Protein AF-A0A1G9J2M6-F1 (afdb_monomer_lite)

Radius of gyration: 13.72 Å; chains: 1; bounding box: 38×22×41 Å

Foldseek 3Di:
DDDDDQAPDDQDQLDDDPPDDPPALLVVLQQDDPDNVHGFQACNGNVRPHPPSSSNVSRVRRVVVVDDPPPDD

Sequence (73 aa):
MPRGNIFHGGLDWPFVEDGEPLDTPARRWGVATDDPQILLCGSGARRGGAVSAIGGHNAAMAVLESEPPLRNG

pLDDT: mean 83.34, std 13.51, range [49.94, 96.62]

Secondary structure (DSSP, 8-state):
--S--S-SSPPPPSSPPTT----SHHHHHT-B-SSTT-B--STTSTT--TTSSHHHHHHHHHHHHHSPPP---

Structure (mmCIF, N/CA/C/O backbone):
data_AF-A0A1G9J2M6-F1
#
_entry.id   AF-A0A1G9J2M6-F1
#
loop_
_atom_site.group_PDB
_atom_site.id
_atom_site.type_symbol
_atom_site.label_atom_id
_atom_site.label_alt_id
_atom_site.label_comp_id
_atom_site.label_asym_id
_atom_site.label_entity_id
_atom_site.label_seq_id
_atom_site.pdbx_PDB_ins_code
_atom_site.Cartn_x
_atom_site.Cartn_y
_atom_site.Cartn_z
_atom_site.occupancy
_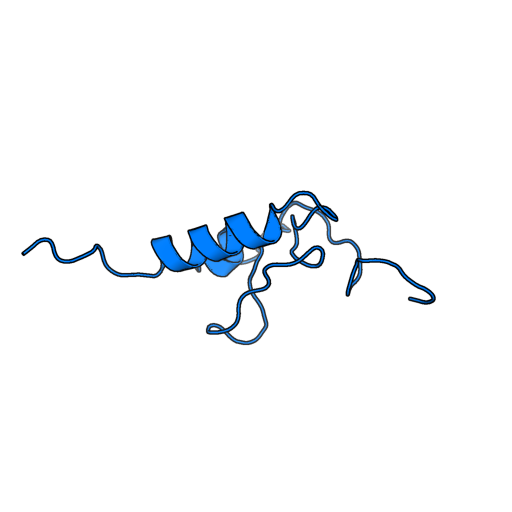atom_site.B_iso_or_equiv
_atom_site.auth_seq_id
_atom_site.auth_comp_id
_atom_site.auth_asym_id
_atom_site.auth_atom_id
_atom_site.pdbx_PDB_model_num
ATOM 1 N N . MET A 1 1 ? 14.846 -12.898 -10.581 1.00 49.94 1 MET A N 1
ATOM 2 C CA . MET A 1 1 ? 15.500 -11.569 -10.473 1.00 49.94 1 MET A CA 1
ATOM 3 C C . MET A 1 1 ? 16.799 -11.711 -9.680 1.00 49.94 1 MET A C 1
ATOM 5 O O . MET A 1 1 ? 16.719 -12.280 -8.599 1.00 49.94 1 MET A O 1
ATOM 9 N N . PRO A 1 2 ? 17.981 -11.285 -10.176 1.00 62.19 2 PRO A N 1
ATOM 10 C CA . PRO A 1 2 ? 19.235 -11.391 -9.425 1.00 62.19 2 PRO A CA 1
ATOM 11 C C . PRO A 1 2 ? 19.733 -10.033 -8.876 1.00 62.19 2 PRO A C 1
ATOM 13 O O . PRO A 1 2 ? 19.575 -9.007 -9.528 1.00 62.19 2 PRO A O 1
ATOM 16 N N . ARG A 1 3 ? 20.449 -10.070 -7.740 1.00 51.88 3 ARG A N 1
ATOM 17 C CA . ARG A 1 3 ? 21.420 -9.051 -7.262 1.00 51.88 3 ARG A CA 1
ATOM 18 C C . ARG A 1 3 ? 20.896 -7.655 -6.867 1.00 51.88 3 ARG A C 1
ATOM 20 O O . ARG A 1 3 ? 21.334 -6.654 -7.421 1.00 51.88 3 ARG A O 1
ATOM 27 N N . GLY A 1 4 ? 20.080 -7.573 -5.816 1.00 57.16 4 GLY A N 1
ATOM 28 C CA . GLY A 1 4 ? 19.916 -6.312 -5.073 1.00 57.16 4 GLY A CA 1
ATOM 29 C C . GLY A 1 4 ? 18.899 -5.330 -5.652 1.00 57.16 4 GLY A C 1
ATOM 30 O O . GLY A 1 4 ? 19.007 -4.129 -5.410 1.00 57.16 4 GLY A O 1
ATOM 31 N N . ASN A 1 5 ? 17.892 -5.814 -6.385 1.00 61.00 5 ASN A N 1
ATOM 32 C CA . ASN A 1 5 ? 16.701 -5.002 -6.584 1.00 61.00 5 ASN A CA 1
ATOM 33 C C . ASN A 1 5 ? 15.917 -4.945 -5.263 1.00 61.00 5 ASN A C 1
ATOM 35 O O . ASN A 1 5 ? 15.708 -5.950 -4.594 1.00 61.00 5 ASN A O 1
ATOM 39 N N . ILE A 1 6 ? 15.467 -3.754 -4.885 1.00 61.31 6 ILE A N 1
ATOM 40 C CA . ILE A 1 6 ? 14.563 -3.583 -3.737 1.00 61.31 6 ILE A CA 1
ATOM 41 C C . ILE A 1 6 ? 13.156 -4.114 -4.030 1.00 61.31 6 ILE A C 1
ATOM 43 O O . ILE A 1 6 ? 12.310 -4.132 -3.147 1.00 61.31 6 ILE A O 1
ATOM 47 N N . PHE A 1 7 ? 12.874 -4.491 -5.277 1.00 64.81 7 PHE A N 1
ATOM 48 C CA . PHE A 1 7 ? 11.593 -5.052 -5.675 1.00 64.81 7 PHE A CA 1
ATOM 49 C C . PHE A 1 7 ? 11.587 -6.552 -5.374 1.00 64.81 7 PHE A C 1
ATOM 51 O O . PHE A 1 7 ? 12.260 -7.333 -6.045 1.00 64.81 7 PHE A O 1
ATOM 58 N N . HIS A 1 8 ? 10.795 -6.956 -4.383 1.00 62.84 8 HIS A N 1
ATOM 59 C CA . HIS A 1 8 ? 10.567 -8.358 -4.018 1.00 62.84 8 HIS A CA 1
ATOM 60 C C . HIS A 1 8 ? 9.516 -9.036 -4.930 1.00 62.84 8 HIS A C 1
ATOM 62 O O . HIS A 1 8 ? 8.767 -9.896 -4.481 1.00 62.84 8 HIS A O 1
ATOM 68 N N . GLY A 1 9 ? 9.455 -8.630 -6.206 1.00 64.88 9 GLY A N 1
ATOM 69 C CA . GLY A 1 9 ? 8.460 -9.035 -7.203 1.00 64.88 9 GLY A CA 1
ATOM 70 C C . GLY A 1 9 ? 8.684 -8.343 -8.555 1.00 64.88 9 GLY A C 1
ATOM 71 O O . GLY A 1 9 ? 9.587 -7.510 -8.691 1.00 64.88 9 GLY A O 1
ATOM 72 N N . GLY A 1 10 ? 7.885 -8.709 -9.562 1.00 65.62 10 GLY A N 1
ATOM 73 C CA . GLY A 1 10 ? 7.818 -7.981 -10.832 1.00 65.62 10 GLY A CA 1
ATOM 74 C C . GLY A 1 10 ? 7.257 -6.568 -10.640 1.00 65.62 10 GLY A C 1
ATOM 75 O O . GLY A 1 10 ? 6.656 -6.267 -9.614 1.00 65.62 10 GLY A O 1
ATOM 76 N N . LEU A 1 11 ? 7.486 -5.686 -11.613 1.00 63.59 11 LEU A N 1
ATOM 77 C CA . LEU A 1 11 ? 6.756 -4.421 -11.670 1.00 63.59 11 LEU A CA 1
ATOM 78 C C . LEU A 1 11 ? 5.363 -4.718 -12.224 1.00 63.59 11 LEU A C 1
ATOM 80 O O . LEU A 1 11 ? 5.256 -5.186 -13.356 1.00 63.59 11 LEU A O 1
ATOM 84 N N . ASP A 1 12 ? 4.331 -4.437 -11.437 1.00 74.31 12 ASP A N 1
ATOM 85 C CA . ASP A 1 12 ? 2.947 -4.504 -11.895 1.00 74.31 12 ASP A CA 1
ATOM 86 C C . ASP A 1 12 ? 2.529 -3.178 -12.535 1.00 74.31 12 ASP A C 1
ATOM 88 O O . ASP A 1 12 ? 3.044 -2.106 -12.195 1.00 74.31 12 ASP A O 1
ATOM 92 N N . TRP A 1 13 ? 1.567 -3.242 -13.456 1.00 81.31 13 TRP A N 1
ATOM 93 C CA . TRP A 1 13 ? 0.903 -2.042 -13.951 1.00 81.31 13 TRP A CA 1
ATOM 94 C C . TRP A 1 13 ? 0.216 -1.330 -12.766 1.00 81.31 13 TRP A C 1
ATOM 96 O O . TRP A 1 13 ? -0.434 -1.986 -11.948 1.00 81.31 13 TRP A O 1
ATOM 106 N N . PRO A 1 14 ? 0.378 -0.003 -12.599 1.00 77.56 14 PRO A N 1
ATOM 107 C CA . PRO A 1 14 ? -0.104 0.692 -11.402 1.00 77.56 14 PRO A CA 1
ATOM 108 C C . PRO A 1 14 ? -1.634 0.783 -11.331 1.00 77.56 14 PRO A C 1
ATOM 110 O O . PRO A 1 14 ? -2.180 1.064 -10.261 1.00 77.56 14 PRO A O 1
ATOM 113 N N . PHE A 1 15 ? -2.312 0.570 -12.458 1.00 84.12 15 PHE A N 1
ATOM 114 C CA . PHE A 1 15 ? -3.764 0.520 -12.556 1.00 84.12 15 PHE A CA 1
ATOM 115 C C . PHE A 1 15 ? -4.236 -0.928 -12.475 1.00 84.12 15 PHE A C 1
ATOM 117 O O . PHE A 1 15 ? -3.534 -1.840 -12.902 1.00 84.12 15 PHE A O 1
ATOM 124 N N . VAL A 1 16 ? -5.430 -1.119 -11.923 1.00 88.44 16 VAL A N 1
ATOM 125 C CA . VAL A 1 16 ? -6.103 -2.414 -11.999 1.00 88.44 16 VAL A CA 1
ATOM 126 C C . VAL A 1 16 ? -6.587 -2.673 -13.418 1.00 88.44 16 VAL A C 1
ATOM 128 O O . VAL A 1 16 ? -6.908 -1.731 -14.145 1.00 88.44 16 VAL A O 1
ATOM 131 N N . GLU A 1 17 ? -6.634 -3.945 -13.791 1.00 88.38 17 GLU A N 1
ATOM 132 C CA . GLU A 1 17 ? -7.221 -4.366 -15.060 1.00 88.38 17 GLU A CA 1
ATOM 133 C C . GLU A 1 17 ? -8.750 -4.257 -15.006 1.00 88.38 17 GLU A C 1
ATOM 135 O O . GLU A 1 17 ? -9.368 -4.301 -13.933 1.00 88.38 17 GLU A O 1
ATOM 140 N N . ASP A 1 18 ? -9.380 -4.151 -16.1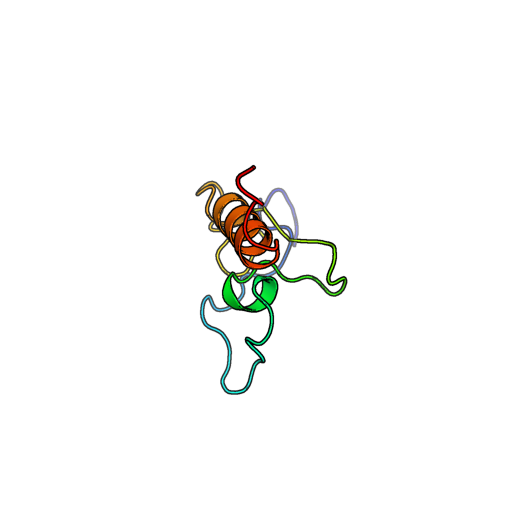73 1.00 89.44 18 ASP A N 1
ATOM 141 C CA . ASP A 1 18 ? -10.837 -4.135 -16.263 1.00 89.44 18 ASP A CA 1
ATOM 142 C C . ASP A 1 18 ? -11.434 -5.414 -15.651 1.00 89.44 18 ASP A C 1
ATOM 144 O O . ASP A 1 18 ? -11.076 -6.538 -16.007 1.00 89.44 18 ASP A O 1
ATOM 148 N N . GLY A 1 19 ? -12.374 -5.239 -14.719 1.00 87.69 19 GLY A N 1
ATOM 149 C CA . GLY A 1 19 ? -13.050 -6.342 -14.031 1.00 87.69 19 GLY A CA 1
ATOM 150 C C . GLY A 1 19 ? -12.298 -6.924 -12.829 1.00 87.69 19 GLY A C 1
ATOM 151 O O . GLY A 1 19 ? -12.841 -7.812 -12.167 1.00 87.69 19 GLY A O 1
ATOM 152 N N . GLU A 1 20 ? -11.101 -6.429 -12.494 1.00 90.12 20 GLU A N 1
ATOM 153 C CA . GLU A 1 20 ? -10.428 -6.815 -11.251 1.00 90.12 20 GLU A CA 1
ATOM 154 C C . GLU A 1 20 ? -11.252 -6.313 -10.042 1.00 90.12 20 GLU A C 1
ATOM 156 O O . GLU A 1 20 ? -11.632 -5.137 -9.985 1.00 90.12 20 GLU A O 1
ATOM 161 N N . PRO A 1 21 ? -11.586 -7.180 -9.068 1.00 90.50 21 PRO A N 1
ATOM 162 C CA . PRO A 1 21 ? -12.434 -6.788 -7.953 1.00 90.50 21 PRO A CA 1
ATOM 163 C C . PRO A 1 21 ? -11.734 -5.761 -7.053 1.00 90.50 21 PRO A C 1
ATOM 165 O O . PRO A 1 21 ? -10.589 -5.934 -6.643 1.00 90.50 21 PRO A O 1
ATOM 168 N N . LEU A 1 22 ? -12.470 -4.711 -6.687 1.00 93.69 22 LEU A N 1
ATOM 169 C CA . LEU A 1 22 ? -12.063 -3.655 -5.748 1.00 93.69 22 LEU A CA 1
ATOM 170 C C . LEU A 1 22 ? -12.977 -3.618 -4.508 1.00 93.69 22 LEU A C 1
ATOM 172 O O . LEU A 1 22 ? -13.277 -2.564 -3.942 1.00 93.69 22 LEU A O 1
ATOM 176 N N . ASP A 1 23 ? -13.467 -4.787 -4.115 1.00 95.06 23 ASP A N 1
ATOM 177 C CA . ASP A 1 23 ? -14.436 -5.007 -3.040 1.00 95.06 23 ASP A CA 1
ATOM 178 C C . ASP A 1 23 ? -13.846 -4.784 -1.639 1.00 95.06 23 ASP A C 1
ATOM 180 O O . ASP A 1 23 ? -14.537 -4.261 -0.763 1.00 95.06 23 ASP A O 1
ATOM 184 N N . THR A 1 24 ? -12.560 -5.080 -1.434 1.00 95.12 24 THR A N 1
ATOM 185 C CA . THR A 1 24 ? -11.870 -4.861 -0.155 1.00 95.12 24 THR A CA 1
ATOM 186 C C . THR A 1 24 ? -11.003 -3.597 -0.158 1.00 95.12 24 THR A C 1
ATOM 188 O O . THR A 1 24 ? -10.432 -3.237 -1.196 1.00 95.12 24 THR A O 1
ATOM 191 N N . PRO A 1 25 ? -10.816 -2.942 1.006 1.00 96.00 25 PRO A N 1
ATOM 192 C CA . PRO A 1 25 ? -9.851 -1.852 1.141 1.00 96.00 25 PRO A CA 1
ATOM 193 C C . PRO A 1 25 ? -8.445 -2.257 0.681 1.00 96.00 25 PRO A C 1
ATOM 195 O O . PRO A 1 25 ? -7.805 -1.523 -0.066 1.00 96.00 25 PRO A O 1
ATOM 198 N N . ALA A 1 26 ? -7.984 -3.463 1.028 1.00 95.94 26 ALA A N 1
ATOM 199 C CA . A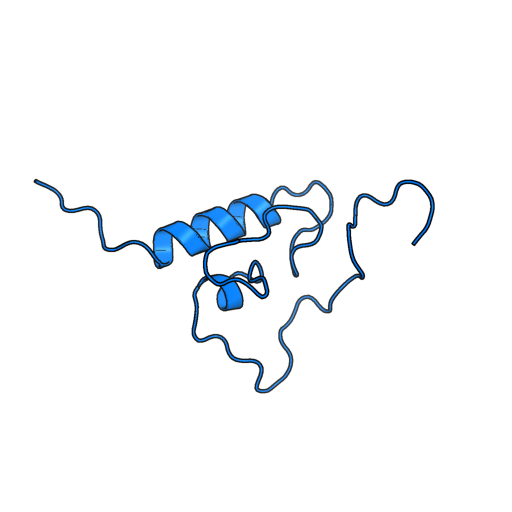LA A 1 26 ? -6.670 -3.958 0.618 1.00 95.94 26 ALA A CA 1
ATOM 200 C C . ALA A 1 26 ? -6.485 -3.977 -0.914 1.00 95.94 26 ALA A C 1
ATOM 202 O O . ALA A 1 26 ? -5.428 -3.580 -1.415 1.00 95.94 26 ALA A O 1
ATOM 203 N N . ARG A 1 27 ? -7.521 -4.376 -1.669 1.00 94.56 27 ARG A N 1
ATOM 204 C CA . ARG A 1 27 ? -7.523 -4.344 -3.143 1.00 94.56 27 ARG A CA 1
ATOM 205 C C . ARG A 1 27 ? -7.554 -2.907 -3.670 1.00 94.56 27 ARG A C 1
ATOM 207 O O . ARG A 1 27 ? -6.724 -2.553 -4.505 1.00 94.56 27 ARG A O 1
ATOM 214 N N . ARG A 1 28 ? -8.406 -2.037 -3.108 1.00 94.06 28 ARG A N 1
ATOM 215 C CA . ARG A 1 28 ? -8.478 -0.601 -3.462 1.00 94.06 28 ARG A CA 1
ATOM 216 C C . ARG A 1 28 ? -7.165 0.145 -3.249 1.00 94.06 28 ARG A C 1
ATOM 218 O O . ARG A 1 28 ? -6.784 0.966 -4.085 1.00 94.06 28 ARG A O 1
ATOM 225 N N . TRP A 1 29 ? -6.442 -0.169 -2.179 1.00 94.19 29 TRP A N 1
ATOM 226 C CA . TRP A 1 29 ? -5.150 0.431 -1.837 1.00 94.19 29 TRP A CA 1
ATOM 227 C C . TRP A 1 29 ? -3.948 -0.290 -2.475 1.00 94.19 29 TRP A C 1
ATOM 229 O O . TRP A 1 29 ? -2.833 0.234 -2.457 1.00 94.19 29 TRP A O 1
ATOM 239 N N . GLY A 1 30 ? -4.165 -1.419 -3.164 1.00 93.38 30 GLY A N 1
ATOM 240 C CA . GLY A 1 30 ? -3.128 -2.138 -3.919 1.00 93.38 30 GLY A CA 1
ATOM 241 C C . GLY A 1 30 ? -2.080 -2.803 -3.027 1.00 93.38 30 GLY A C 1
ATOM 242 O O . GLY A 1 30 ? -0.903 -2.840 -3.385 1.00 93.38 30 GLY A O 1
ATOM 243 N N . VAL A 1 31 ? -2.518 -3.263 -1.855 1.00 94.50 31 VAL A N 1
ATOM 244 C CA . VAL A 1 31 ? -1.699 -3.869 -0.790 1.00 94.50 31 VAL A CA 1
ATOM 245 C C . VAL A 1 31 ? -2.199 -5.263 -0.402 1.00 94.50 31 VAL A C 1
ATOM 247 O O . VAL A 1 31 ? -1.726 -5.832 0.578 1.00 94.50 31 VAL A O 1
ATOM 250 N N . ALA A 1 32 ? -3.167 -5.805 -1.146 1.00 94.31 32 ALA A N 1
ATOM 251 C CA . ALA A 1 32 ? -3.698 -7.144 -0.928 1.00 94.31 32 ALA A CA 1
ATOM 252 C C . ALA A 1 32 ? -2.633 -8.224 -1.159 1.00 94.31 32 ALA A C 1
ATOM 254 O O . ALA A 1 32 ? -1.780 -8.100 -2.038 1.00 94.31 32 ALA A O 1
ATOM 255 N N . THR A 1 33 ? -2.734 -9.297 -0.382 1.00 92.44 33 THR A N 1
ATOM 256 C CA . THR A 1 33 ? -2.047 -10.567 -0.621 1.00 92.44 33 THR A CA 1
ATOM 257 C C . THR A 1 33 ? -3.093 -11.675 -0.780 1.00 92.44 33 THR A C 1
ATOM 259 O O . THR A 1 33 ? -4.295 -11.401 -0.721 1.00 92.44 33 THR A O 1
ATOM 262 N N . ASP A 1 34 ? -2.654 -12.918 -0.978 1.00 91.69 34 ASP A N 1
ATOM 263 C CA . ASP A 1 34 ? -3.559 -14.075 -1.014 1.00 91.69 34 ASP A CA 1
ATOM 264 C C . ASP A 1 34 ? -4.248 -14.329 0.340 1.00 91.69 34 ASP A C 1
ATOM 266 O O . ASP A 1 34 ? -5.312 -14.947 0.386 1.00 91.69 34 ASP A O 1
ATOM 270 N N . ASP A 1 35 ? -3.670 -13.828 1.439 1.00 94.06 35 ASP A N 1
ATOM 271 C CA . ASP A 1 35 ? -4.262 -13.885 2.772 1.00 94.06 35 ASP A CA 1
ATOM 272 C C . ASP A 1 35 ? -4.927 -12.535 3.119 1.00 94.06 35 ASP A C 1
ATOM 274 O O . ASP A 1 35 ? -4.258 -11.495 3.128 1.00 94.06 35 ASP A O 1
ATOM 278 N N . PRO A 1 36 ? -6.236 -12.508 3.438 1.00 91.19 36 PRO A N 1
ATOM 279 C CA . PRO A 1 36 ? -6.961 -11.269 3.720 1.00 91.19 36 PRO A CA 1
ATOM 280 C C . PRO A 1 36 ? -6.500 -10.546 4.996 1.00 91.19 36 PRO A C 1
ATOM 282 O O . PRO A 1 36 ? -6.839 -9.376 5.173 1.00 91.19 36 PRO A O 1
ATOM 285 N N . GLN A 1 37 ? -5.752 -11.207 5.886 1.00 92.44 37 GLN A N 1
ATOM 286 C CA . GLN A 1 37 ? -5.212 -10.621 7.116 1.00 92.44 37 GLN A CA 1
ATOM 287 C C . GLN A 1 37 ? -3.773 -10.105 6.953 1.00 92.44 37 GLN A C 1
ATOM 289 O O . GLN A 1 37 ? -3.234 -9.496 7.879 1.00 92.44 37 GLN A O 1
ATOM 294 N N . ILE A 1 38 ? -3.143 -10.329 5.795 1.00 94.81 38 ILE A N 1
ATOM 295 C CA . ILE A 1 38 ? -1.763 -9.924 5.516 1.00 94.81 38 ILE A CA 1
ATOM 296 C C . ILE A 1 38 ? -1.760 -8.849 4.429 1.00 94.81 38 ILE A C 1
ATOM 298 O O . ILE A 1 38 ? -2.282 -9.039 3.330 1.00 94.81 38 ILE A O 1
ATOM 302 N N . LEU A 1 39 ? -1.121 -7.716 4.730 1.00 94.88 39 LEU A N 1
ATOM 303 C CA . LEU A 1 39 ? -0.994 -6.581 3.817 1.00 94.88 39 LEU A CA 1
ATOM 304 C C . LEU A 1 39 ? 0.462 -6.356 3.413 1.00 94.88 39 LEU A C 1
ATOM 306 O O . LEU A 1 39 ? 1.372 -6.407 4.242 1.00 94.88 39 LEU A O 1
ATOM 310 N N . LEU A 1 40 ? 0.678 -6.031 2.140 1.00 93.00 40 LEU A N 1
ATOM 311 C CA . LEU A 1 40 ? 1.989 -5.668 1.623 1.00 93.00 40 LEU A CA 1
ATOM 312 C C . LEU A 1 40 ? 2.269 -4.179 1.856 1.00 93.00 40 LEU A C 1
ATOM 314 O O . LEU A 1 40 ? 1.573 -3.319 1.327 1.00 93.00 40 LEU A O 1
ATOM 318 N N . CYS A 1 41 ? 3.320 -3.865 2.615 1.00 92.56 41 CYS A N 1
ATOM 319 C CA . CYS A 1 41 ? 3.663 -2.488 3.001 1.00 92.56 41 CYS A CA 1
ATOM 320 C C . CYS A 1 41 ? 4.965 -1.957 2.371 1.00 92.56 41 CYS A C 1
ATOM 322 O O . CYS A 1 41 ? 5.418 -0.859 2.691 1.00 92.56 41 CYS A O 1
ATOM 324 N N . GLY A 1 42 ? 5.594 -2.739 1.492 1.00 88.44 42 GLY A N 1
ATOM 325 C CA . GLY A 1 42 ? 6.898 -2.429 0.909 1.00 88.44 42 GLY A CA 1
ATOM 326 C C . GLY A 1 42 ? 6.847 -1.959 -0.545 1.00 88.44 42 GLY A C 1
ATOM 327 O O . GLY A 1 42 ? 5.790 -1.784 -1.149 1.00 88.44 42 GLY A O 1
ATOM 328 N N . SER A 1 43 ? 8.036 -1.840 -1.131 1.00 84.38 43 SER A N 1
ATOM 329 C CA . SER A 1 43 ? 8.283 -1.552 -2.553 1.00 84.38 43 SER A CA 1
ATOM 330 C C . SER A 1 43 ? 7.581 -2.505 -3.527 1.00 84.38 43 SER A C 1
ATOM 332 O O . SER A 1 43 ? 7.388 -2.138 -4.682 1.00 84.38 43 SER A O 1
ATOM 334 N N . GLY A 1 44 ? 7.226 -3.713 -3.076 1.00 84.38 44 GLY A N 1
ATOM 335 C CA . GLY A 1 44 ? 6.512 -4.719 -3.863 1.00 84.38 44 GLY A CA 1
ATOM 336 C C . GLY A 1 44 ? 4.999 -4.511 -3.963 1.00 84.38 44 GLY A C 1
ATOM 337 O O . GLY A 1 44 ? 4.359 -5.244 -4.703 1.00 84.38 44 GLY A O 1
ATOM 338 N N . ALA A 1 45 ? 4.404 -3.556 -3.236 1.00 88.25 45 ALA A N 1
ATOM 339 C CA . ALA A 1 45 ? 2.994 -3.213 -3.434 1.00 88.25 45 ALA A CA 1
ATOM 340 C C . ALA A 1 45 ? 2.771 -2.672 -4.857 1.00 88.25 45 ALA A C 1
ATOM 342 O O . ALA A 1 45 ? 3.670 -2.040 -5.416 1.00 88.25 45 ALA A O 1
ATOM 343 N N . ARG A 1 46 ? 1.557 -2.814 -5.415 1.00 86.19 46 ARG A N 1
ATOM 344 C CA . ARG A 1 46 ? 1.220 -2.367 -6.790 1.00 86.19 46 ARG A CA 1
ATOM 345 C C . ARG A 1 46 ? 1.525 -0.877 -7.036 1.00 86.19 46 ARG A C 1
ATOM 347 O O . ARG A 1 46 ? 1.698 -0.440 -8.166 1.00 86.19 46 ARG A O 1
ATOM 354 N N . ARG A 1 47 ? 1.636 -0.088 -5.957 1.00 83.81 47 ARG A N 1
ATOM 355 C CA . ARG A 1 47 ? 2.056 1.328 -5.938 1.00 8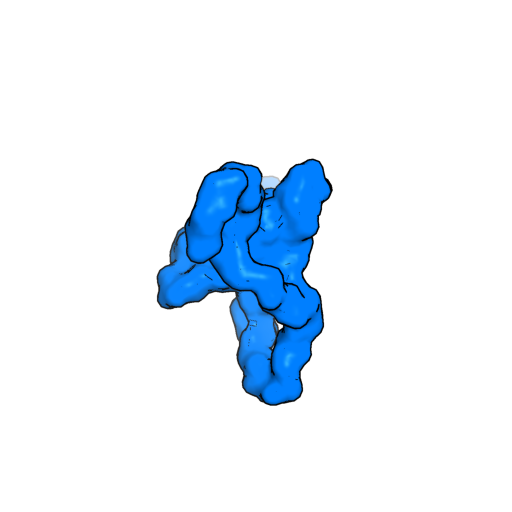3.81 47 ARG A CA 1
ATOM 356 C C . ARG A 1 47 ? 3.200 1.608 -4.946 1.00 83.81 47 ARG A C 1
ATOM 358 O O . ARG A 1 47 ? 3.353 2.726 -4.476 1.00 83.81 47 ARG A O 1
ATOM 365 N N . GLY A 1 48 ? 4.007 0.601 -4.607 1.00 75.00 48 GLY A N 1
ATOM 366 C CA . GLY A 1 48 ? 5.017 0.660 -3.542 1.00 75.00 48 GLY A CA 1
ATOM 367 C C . GLY A 1 48 ? 6.193 1.602 -3.820 1.00 75.00 48 GLY A C 1
ATOM 368 O O . GLY A 1 48 ? 6.794 2.123 -2.883 1.00 75.00 48 GLY A O 1
ATOM 369 N N . GLY A 1 49 ? 6.505 1.859 -5.098 1.00 72.31 49 GLY A N 1
ATOM 370 C CA . GLY A 1 49 ? 7.382 2.951 -5.532 1.00 72.31 49 GLY A CA 1
ATOM 371 C C . GLY A 1 49 ? 8.751 3.000 -4.844 1.00 72.31 49 GLY A C 1
ATOM 372 O O . GLY A 1 49 ? 9.117 4.041 -4.305 1.00 72.31 49 GLY A O 1
ATOM 373 N N . ALA A 1 50 ? 9.517 1.904 -4.846 1.00 78.50 50 ALA A N 1
ATOM 374 C CA . ALA A 1 50 ? 10.870 1.870 -4.279 1.00 78.50 50 ALA A CA 1
ATOM 375 C C . ALA A 1 50 ? 10.931 2.352 -2.806 1.00 78.50 50 ALA A C 1
ATOM 377 O O . ALA A 1 50 ? 10.396 1.690 -1.922 1.00 78.50 50 ALA A O 1
ATOM 378 N N . VAL A 1 51 ? 11.585 3.491 -2.545 1.00 80.75 51 VAL A N 1
ATOM 379 C CA . VAL A 1 51 ? 11.764 4.109 -1.213 1.00 80.75 51 VAL A CA 1
ATOM 380 C C . VAL A 1 51 ? 10.784 5.263 -0.947 1.00 80.75 51 VAL A C 1
ATOM 382 O O . VAL A 1 51 ? 11.044 6.128 -0.119 1.00 80.75 51 VAL A O 1
ATOM 385 N N . SER A 1 52 ? 9.649 5.299 -1.649 1.00 86.44 52 SER A N 1
ATOM 386 C CA . SER A 1 52 ? 8.651 6.379 -1.549 1.00 86.44 52 SER A CA 1
ATOM 387 C C . SER A 1 52 ? 7.803 6.377 -0.271 1.00 86.44 52 SER A C 1
ATOM 389 O O . SER A 1 52 ? 7.069 7.331 -0.035 1.00 86.44 52 SER A O 1
ATOM 391 N N . ALA A 1 53 ? 7.850 5.301 0.520 1.00 87.06 53 ALA A N 1
ATOM 392 C CA . ALA A 1 53 ? 6.943 5.028 1.642 1.00 87.06 53 ALA A CA 1
ATOM 393 C C . ALA A 1 53 ? 5.444 4.875 1.277 1.00 87.06 53 ALA A C 1
ATOM 395 O O . ALA A 1 53 ? 4.625 4.651 2.171 1.00 87.06 53 ALA A O 1
ATOM 396 N N . ILE A 1 54 ? 5.071 4.895 -0.011 1.00 91.69 54 ILE A N 1
ATOM 397 C CA . ILE A 1 54 ? 3.670 4.757 -0.454 1.00 91.69 54 ILE A CA 1
ATOM 398 C C . ILE A 1 54 ? 3.082 3.400 -0.054 1.00 91.69 54 ILE A C 1
ATOM 400 O O . ILE A 1 54 ? 1.943 3.343 0.401 1.00 91.69 54 ILE A O 1
ATOM 404 N N . GLY A 1 55 ? 3.853 2.311 -0.157 1.00 91.50 55 GLY A N 1
ATOM 405 C CA . GLY A 1 55 ? 3.386 0.981 0.256 1.00 91.50 55 GLY A CA 1
ATOM 406 C C . GLY A 1 55 ? 2.934 0.945 1.721 1.00 91.50 55 GLY A C 1
ATOM 407 O O . GLY A 1 55 ? 1.862 0.427 2.029 1.00 91.50 55 GLY A O 1
ATOM 408 N N . GLY A 1 56 ? 3.707 1.563 2.618 1.00 93.75 56 GLY A N 1
ATOM 409 C CA . GLY A 1 56 ? 3.376 1.640 4.041 1.00 93.75 56 GLY A CA 1
ATOM 410 C C . GLY A 1 56 ? 2.164 2.528 4.310 1.00 93.75 56 GLY A C 1
ATOM 411 O O . GLY A 1 56 ? 1.282 2.143 5.076 1.00 93.75 56 GLY A O 1
ATOM 412 N N . HIS A 1 57 ? 2.081 3.679 3.634 1.00 95.69 57 HIS A N 1
ATOM 413 C CA . HIS A 1 57 ? 0.915 4.560 3.703 1.00 95.69 57 HIS A CA 1
ATOM 414 C C . HIS A 1 57 ? -0.3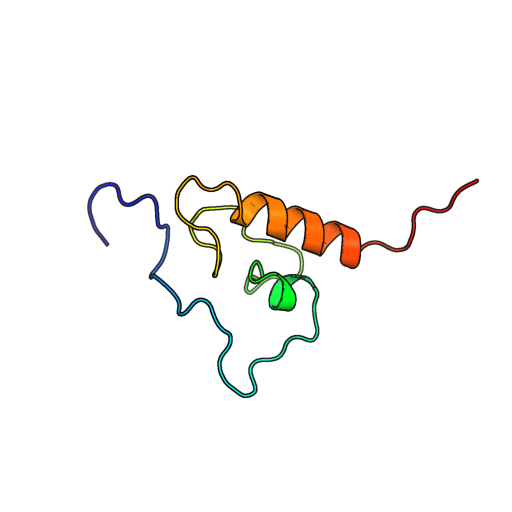70 3.837 3.270 1.00 95.69 57 HIS A C 1
ATOM 416 O O . HIS A 1 57 ? -1.350 3.828 4.009 1.00 95.69 57 HIS A O 1
ATOM 422 N N . ASN A 1 58 ? -0.349 3.171 2.114 1.00 95.44 58 ASN A N 1
ATOM 423 C CA . ASN A 1 58 ? -1.500 2.445 1.583 1.00 95.44 58 ASN A CA 1
ATOM 424 C C . ASN A 1 58 ? -1.942 1.302 2.505 1.00 95.44 58 ASN A C 1
ATOM 426 O O . ASN A 1 58 ? -3.139 1.104 2.698 1.00 95.44 58 ASN A O 1
ATOM 430 N N . ALA A 1 59 ? -0.993 0.569 3.097 1.00 95.56 59 ALA A N 1
ATOM 431 C CA . ALA A 1 59 ? -1.304 -0.484 4.059 1.00 95.56 59 ALA A CA 1
ATOM 432 C C . ALA A 1 59 ? -1.996 0.081 5.308 1.00 95.56 59 ALA A C 1
ATOM 434 O O . ALA A 1 59 ? -3.005 -0.465 5.747 1.00 95.56 59 ALA A O 1
ATOM 435 N N . ALA A 1 60 ? -1.515 1.212 5.835 1.00 96.00 60 ALA A N 1
ATOM 436 C CA . ALA A 1 60 ? -2.154 1.884 6.964 1.00 96.00 60 ALA A CA 1
ATOM 437 C C . ALA A 1 60 ? -3.577 2.358 6.624 1.00 96.00 60 ALA A C 1
ATOM 439 O O . ALA A 1 60 ? -4.497 2.152 7.415 1.00 96.00 60 ALA A O 1
ATOM 440 N N . MET A 1 61 ? -3.782 2.935 5.436 1.00 96.62 61 MET A N 1
ATOM 441 C CA . MET A 1 61 ? -5.112 3.359 4.986 1.00 96.62 61 MET A CA 1
ATOM 442 C C . MET A 1 61 ? -6.076 2.179 4.823 1.00 96.62 61 MET A C 1
ATOM 444 O O . MET A 1 61 ? -7.232 2.282 5.229 1.00 96.62 61 MET A O 1
ATOM 448 N N . ALA A 1 62 ? -5.601 1.042 4.308 1.00 96.19 62 ALA A N 1
ATOM 449 C CA . ALA A 1 62 ? -6.411 -0.167 4.196 1.00 96.19 62 ALA A CA 1
ATOM 450 C C . ALA A 1 62 ? -6.861 -0.699 5.568 1.00 96.19 62 ALA A C 1
ATOM 452 O O . ALA A 1 62 ? -8.005 -1.134 5.693 1.00 96.19 62 ALA A O 1
ATOM 453 N N . VAL A 1 63 ? -6.003 -0.632 6.596 1.00 95.38 63 VAL A N 1
ATOM 454 C CA . VAL A 1 63 ? -6.378 -0.986 7.979 1.00 95.38 63 VAL A CA 1
ATOM 455 C C . VAL A 1 63 ? -7.450 -0.035 8.502 1.00 95.38 63 VAL A C 1
ATOM 457 O O . VAL A 1 63 ? -8.504 -0.490 8.927 1.00 95.38 63 VAL A O 1
ATOM 460 N N . LEU A 1 64 ? -7.227 1.279 8.411 1.00 94.81 64 LEU A N 1
ATOM 461 C CA . LEU A 1 64 ? -8.166 2.282 8.927 1.00 94.81 64 LEU A CA 1
ATOM 462 C C . LEU A 1 64 ? -9.560 2.186 8.294 1.00 94.81 64 LEU A C 1
ATOM 464 O O . LEU A 1 64 ? -10.553 2.415 8.973 1.00 94.81 64 LEU A O 1
ATOM 468 N N . GLU A 1 65 ? -9.639 1.849 7.008 1.00 95.12 65 GLU A N 1
ATOM 469 C CA . GLU A 1 65 ? -10.910 1.663 6.297 1.00 95.12 65 GLU A CA 1
ATOM 470 C C . GLU A 1 65 ? -11.578 0.309 6.604 1.00 95.12 65 GLU A C 1
ATOM 472 O O . GLU A 1 65 ? -12.781 0.154 6.403 1.00 95.12 65 GLU A O 1
ATOM 477 N N . SER A 1 66 ? -10.809 -0.672 7.086 1.00 91.81 66 SER A N 1
ATOM 478 C CA . SER A 1 66 ? -11.324 -1.986 7.499 1.00 91.81 66 SER A CA 1
ATOM 479 C C . SER A 1 66 ? -11.811 -2.001 8.950 1.00 91.81 66 SER A C 1
ATOM 481 O O . SER A 1 66 ? -12.646 -2.832 9.307 1.00 91.81 66 SER A O 1
ATOM 483 N N . GLU A 1 67 ? -11.297 -1.102 9.790 1.00 86.94 67 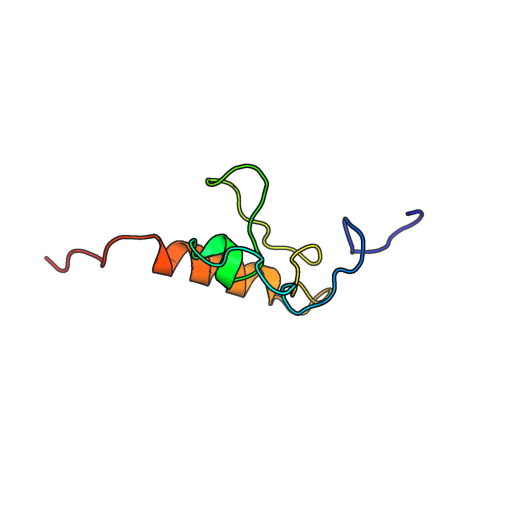GLU A N 1
ATOM 484 C CA . GLU A 1 67 ? -11.688 -0.994 11.191 1.00 86.94 67 GLU A CA 1
ATOM 485 C C . GLU A 1 67 ? -13.072 -0.330 11.337 1.00 86.94 67 GLU A C 1
ATOM 487 O O . GLU A 1 67 ? -13.378 0.661 10.664 1.00 86.94 67 GLU A O 1
ATOM 492 N N . PRO A 1 68 ? -13.928 -0.824 12.249 1.00 71.81 68 PRO A N 1
ATOM 493 C CA . PRO A 1 68 ? -15.120 -0.092 12.637 1.00 71.81 68 PRO A CA 1
ATOM 494 C C . PRO A 1 68 ? -14.726 1.271 13.232 1.00 71.81 68 PRO A C 1
ATOM 496 O O . PRO A 1 68 ? -13.685 1.375 13.886 1.00 71.81 68 PRO A O 1
ATOM 499 N N . PRO A 1 69 ? -15.552 2.323 13.061 1.00 65.50 69 PRO A N 1
ATOM 500 C CA . PRO A 1 69 ? -15.256 3.636 13.619 1.00 65.50 69 PRO A CA 1
ATOM 501 C C . PRO A 1 69 ? -14.968 3.512 15.116 1.00 65.50 69 PRO A C 1
ATOM 503 O O . PRO A 1 69 ? -15.720 2.852 15.843 1.00 65.50 69 PRO A O 1
ATOM 506 N N . LEU A 1 70 ? -13.870 4.137 15.561 1.00 65.44 70 LEU A N 1
ATOM 507 C CA . LEU A 1 70 ? -13.490 4.175 16.969 1.00 65.44 70 LEU A CA 1
ATOM 508 C C . LEU A 1 70 ? -14.716 4.604 17.780 1.00 65.44 70 LEU A C 1
ATOM 510 O O . LEU A 1 70 ? -15.284 5.675 17.555 1.00 65.44 70 LEU A O 1
ATOM 514 N N . ARG A 1 71 ? -15.166 3.732 18.689 1.00 60.56 71 ARG A N 1
ATOM 515 C CA . ARG A 1 71 ? -16.241 4.056 19.626 1.00 60.56 71 ARG A CA 1
ATOM 516 C C . ARG A 1 71 ? -15.725 5.172 20.525 1.00 60.56 71 ARG A C 1
ATOM 518 O O . ARG A 1 71 ? -15.000 4.907 21.478 1.00 60.56 71 ARG A O 1
ATOM 525 N N . ASN A 1 72 ? -16.077 6.409 20.197 1.00 57.84 72 ASN A N 1
ATOM 526 C CA . ASN A 1 72 ? -15.925 7.529 21.112 1.00 57.84 72 ASN A CA 1
ATOM 527 C C . ASN A 1 72 ? -16.829 7.237 22.319 1.00 57.84 72 ASN A C 1
ATOM 529 O O . ASN A 1 72 ? -18.046 7.115 22.153 1.00 57.84 72 ASN A O 1
ATOM 533 N N . GLY A 1 73 ? -16.211 7.007 23.479 1.00 55.75 73 GLY A N 1
ATOM 534 C CA . GLY A 1 73 ? -16.898 6.923 24.770 1.00 55.75 73 GLY A CA 1
ATOM 535 C C . GLY A 1 73 ? -17.372 8.282 25.257 1.00 55.75 73 GLY A C 1
ATOM 536 O O . GLY A 1 73 ? -16.838 9.304 24.767 1.00 55.75 73 GLY A O 1
#